Protein AF-A0A1Y3YFU0-F1 (afdb_monomer)

Mean predicted aligned error: 8.1 Å

Solvent-accessible surface area (backbone atoms only — not comparable to full-atom values): 9016 Å² total; per-residue (Å²): 133,84,80,82,78,84,75,81,93,68,78,66,58,88,70,44,39,64,48,55,49,53,55,54,53,48,52,58,47,68,71,42,58,81,94,66,48,63,78,71,76,57,100,69,88,75,82,88,66,92,70,83,67,52,50,68,56,48,48,46,55,48,48,41,56,39,57,70,68,34,52,78,96,45,41,64,59,54,47,52,48,55,67,45,54,25,73,81,31,68,92,39,64,71,60,18,54,50,36,55,57,45,60,53,63,46,56,78,63,57,72,76,49,52,39,65,55,24,42,53,52,42,54,54,46,49,68,75,45,45,77,91,75,49,50,73,59,53,50,50,50,50,53,52,30,65,72,54,82

Structure (mmCIF, N/CA/C/O backbone):
data_AF-A0A1Y3YFU0-F1
#
_entry.id   AF-A0A1Y3YFU0-F1
#
loop_
_atom_site.group_PDB
_atom_site.id
_atom_site.type_symbol
_atom_site.label_atom_id
_atom_site.label_alt_id
_atom_site.label_comp_id
_atom_site.label_asym_id
_atom_site.label_entity_id
_atom_site.label_seq_id
_atom_site.pdbx_PDB_ins_code
_atom_site.Cartn_x
_atom_site.Cartn_y
_atom_site.Cartn_z
_atom_site.occupancy
_atom_site.B_iso_or_equiv
_atom_site.auth_seq_id
_atom_site.auth_comp_id
_atom_site.auth_asym_id
_atom_site.auth_atom_id
_atom_site.pdbx_PDB_model_num
ATOM 1 N N . MET A 1 1 ? -30.903 -16.169 -8.550 1.00 33.12 1 MET A N 1
ATOM 2 C CA . MET A 1 1 ? -29.461 -16.338 -8.808 1.00 33.12 1 MET A CA 1
ATOM 3 C C . MET A 1 1 ? -28.847 -15.003 -8.463 1.00 33.12 1 MET A C 1
ATOM 5 O O . MET A 1 1 ? -29.112 -14.044 -9.169 1.00 33.12 1 MET A O 1
ATOM 9 N N . GLU A 1 2 ? -28.231 -14.915 -7.289 1.00 36.47 2 GLU A N 1
ATOM 10 C CA . GLU A 1 2 ? -27.650 -13.676 -6.768 1.00 36.47 2 GLU A CA 1
ATOM 11 C C . GLU A 1 2 ? -26.457 -13.279 -7.639 1.00 36.47 2 GLU A C 1
ATOM 13 O O . GLU A 1 2 ? -25.488 -14.030 -7.764 1.00 36.47 2 GLU A O 1
ATOM 18 N N . GLU A 1 3 ? -26.544 -12.108 -8.267 1.00 37.19 3 GLU A N 1
ATOM 19 C CA . GLU A 1 3 ? -25.380 -11.422 -8.812 1.00 37.19 3 GLU A CA 1
ATOM 20 C C . GLU A 1 3 ? -24.491 -11.015 -7.638 1.00 37.19 3 GLU A C 1
ATOM 22 O O . GLU A 1 3 ? -24.755 -10.055 -6.921 1.00 37.19 3 GLU A O 1
ATOM 27 N N . ASN A 1 4 ? -23.432 -11.789 -7.422 1.00 39.59 4 ASN A N 1
ATOM 28 C CA . ASN A 1 4 ? -22.317 -11.423 -6.566 1.00 39.59 4 ASN A CA 1
ATOM 29 C C . ASN A 1 4 ? -21.462 -10.374 -7.298 1.00 39.59 4 ASN A C 1
ATOM 31 O O . ASN A 1 4 ? -20.387 -10.677 -7.814 1.00 39.59 4 ASN A O 1
ATOM 35 N N . THR A 1 5 ? -21.969 -9.149 -7.408 1.00 42.25 5 THR A N 1
ATOM 36 C CA . THR A 1 5 ? -21.239 -7.983 -7.920 1.00 42.25 5 THR A CA 1
ATOM 37 C C . THR A 1 5 ? -20.391 -7.369 -6.808 1.00 42.25 5 THR A C 1
ATOM 39 O O . THR A 1 5 ? -20.613 -6.246 -6.367 1.00 42.25 5 THR A O 1
ATOM 42 N N . LEU A 1 6 ? -19.363 -8.094 -6.362 1.00 39.78 6 LEU A N 1
ATOM 43 C CA . LEU A 1 6 ? -18.250 -7.473 -5.645 1.00 39.78 6 LEU A CA 1
ATOM 44 C C . LEU A 1 6 ? -17.235 -6.939 -6.670 1.00 39.78 6 LEU A C 1
ATOM 46 O O . LEU A 1 6 ? -16.269 -7.607 -7.027 1.00 39.78 6 LEU A O 1
ATOM 50 N N . TRP A 1 7 ? -17.527 -5.706 -7.099 1.00 49.09 7 TRP A N 1
ATOM 51 C CA . TRP A 1 7 ? -16.639 -4.676 -7.661 1.00 49.09 7 TRP A CA 1
ATOM 52 C C . TRP A 1 7 ? -16.105 -4.823 -9.103 1.00 49.09 7 TRP A C 1
ATOM 54 O O . TRP A 1 7 ? -15.073 -5.453 -9.335 1.00 49.09 7 TRP A O 1
ATOM 64 N N . PRO A 1 8 ? -16.726 -4.145 -10.092 1.00 41.25 8 PRO A N 1
ATOM 65 C CA . PRO A 1 8 ? -16.136 -3.950 -11.408 1.00 41.25 8 PRO A CA 1
ATOM 66 C C . PRO A 1 8 ? -15.258 -2.686 -11.426 1.00 41.25 8 PRO A C 1
ATOM 68 O O . PRO A 1 8 ? -15.775 -1.580 -11.383 1.00 41.25 8 PRO A O 1
ATOM 71 N N . GLY A 1 9 ? -13.936 -2.856 -11.502 1.00 45.06 9 GLY A N 1
ATOM 72 C CA . GLY A 1 9 ? -12.998 -2.111 -12.367 1.00 45.06 9 GLY A CA 1
ATOM 73 C C . GLY A 1 9 ? -13.033 -0.578 -12.535 1.00 45.06 9 GLY A C 1
ATOM 74 O O . GLY A 1 9 ? -12.335 -0.104 -13.425 1.00 45.06 9 GLY A O 1
ATOM 75 N N . SER A 1 10 ? -13.778 0.209 -11.759 1.00 53.09 10 SER A N 1
ATOM 76 C CA . SER A 1 10 ? -13.829 1.673 -11.888 1.00 53.09 10 SER A CA 1
ATOM 77 C C . SER A 1 10 ? -13.373 2.352 -10.597 1.00 53.09 10 SER A C 1
ATOM 79 O O . SER A 1 10 ? -14.185 2.909 -9.858 1.00 53.09 10 SER A O 1
ATOM 81 N N . TRP A 1 11 ? -12.073 2.275 -10.308 1.00 61.75 11 TRP A N 1
ATOM 82 C CA . TRP A 1 11 ? -11.448 3.131 -9.296 1.00 61.75 11 TRP A CA 1
ATOM 83 C C . TRP A 1 11 ? -11.750 4.586 -9.665 1.00 61.75 11 TRP A C 1
ATOM 85 O O . TRP A 1 11 ? -11.509 4.975 -10.811 1.00 61.75 11 TRP A O 1
ATOM 95 N N . ARG A 1 12 ? -12.343 5.372 -8.759 1.00 59.06 12 ARG A N 1
ATOM 96 C CA . ARG A 1 12 ? -12.740 6.753 -9.089 1.00 59.06 12 ARG A CA 1
ATOM 97 C C . ARG A 1 12 ? -11.497 7.573 -9.425 1.00 59.06 12 ARG A C 1
ATOM 99 O O . ARG A 1 12 ? -10.645 7.801 -8.573 1.00 59.06 12 ARG A O 1
ATOM 106 N N . GLU A 1 13 ? -11.391 8.002 -10.680 1.00 56.06 13 GLU A N 1
ATOM 107 C CA . GLU A 1 13 ? -10.175 8.640 -11.192 1.00 56.06 13 GLU A CA 1
ATOM 108 C C . GLU A 1 13 ? -9.896 10.010 -10.566 1.00 56.06 13 GLU A C 1
ATOM 110 O O . GLU A 1 13 ? -8.735 10.375 -10.485 1.00 56.06 13 GLU A O 1
ATOM 115 N N . ASN A 1 14 ? -10.907 10.743 -10.088 1.00 61.88 14 ASN A N 1
ATOM 116 C CA . ASN A 1 14 ? -10.744 12.163 -9.745 1.00 61.88 14 ASN A CA 1
ATOM 117 C C . ASN A 1 14 ? -9.991 12.436 -8.428 1.00 61.88 14 ASN A C 1
ATOM 119 O O . ASN A 1 14 ? -9.343 13.471 -8.319 1.00 61.88 14 ASN A O 1
ATOM 123 N N . ASP A 1 15 ? -10.044 11.527 -7.451 1.00 67.19 15 ASP A N 1
ATOM 124 C CA . ASP A 1 15 ? -9.533 11.771 -6.088 1.00 67.19 15 ASP A CA 1
ATOM 125 C C . ASP A 1 15 ? -8.361 10.830 -5.711 1.00 67.19 15 ASP A C 1
ATOM 127 O O . ASP A 1 15 ? -7.537 11.146 -4.850 1.00 67.19 15 ASP A O 1
ATOM 131 N N . MET A 1 16 ? -8.195 9.718 -6.443 1.00 83.31 16 MET A N 1
ATOM 132 C CA . MET A 1 16 ? -7.018 8.832 -6.398 1.00 83.31 16 MET A CA 1
ATOM 133 C C . MET A 1 16 ? -6.117 8.967 -7.638 1.00 83.31 16 MET A C 1
ATOM 135 O O . MET A 1 16 ? -5.244 8.120 -7.855 1.00 83.31 16 MET A O 1
ATOM 139 N N . GLU A 1 17 ? -6.309 10.003 -8.464 1.00 85.44 17 GLU A N 1
ATOM 140 C CA . GLU A 1 17 ? -5.646 10.160 -9.769 1.00 85.44 17 GLU A CA 1
ATOM 141 C C . GLU A 1 17 ? -4.132 9.960 -9.680 1.00 85.44 17 GLU A C 1
ATOM 143 O O . GLU A 1 17 ? -3.537 9.201 -10.450 1.00 85.44 17 GLU A O 1
ATOM 148 N N . GLU A 1 18 ? -3.519 10.601 -8.685 1.00 88.94 18 GLU A N 1
ATOM 149 C CA . GLU A 1 18 ? -2.080 10.570 -8.471 1.00 88.94 18 GLU A CA 1
ATOM 150 C C . GLU A 1 18 ? -1.594 9.165 -8.101 1.00 88.94 18 GLU A C 1
ATOM 152 O O . GLU A 1 18 ? -0.598 8.687 -8.643 1.00 88.94 18 GLU A O 1
ATOM 157 N N . LEU A 1 19 ? -2.327 8.455 -7.238 1.00 91.25 19 LEU A N 1
ATOM 158 C CA . LEU A 1 19 ? -2.009 7.074 -6.882 1.00 91.25 19 LEU A CA 1
ATOM 159 C C . LEU A 1 19 ? -2.064 6.173 -8.125 1.00 91.25 19 LEU A C 1
ATOM 161 O O . LEU A 1 19 ? -1.125 5.418 -8.385 1.00 91.25 19 LEU A O 1
ATOM 165 N N . LEU A 1 20 ? -3.123 6.289 -8.929 1.00 90.94 20 LEU A N 1
ATOM 166 C CA . LEU A 1 20 ? -3.281 5.514 -10.162 1.00 90.94 20 LEU A CA 1
ATOM 167 C C . LE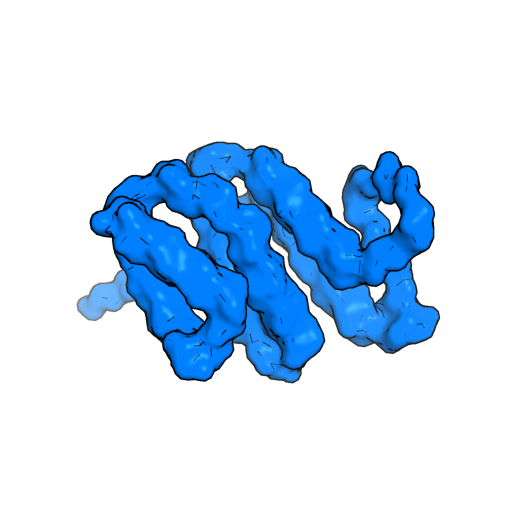U A 1 20 ? -2.176 5.843 -11.181 1.00 90.94 20 LEU A C 1
ATOM 169 O O . LEU A 1 20 ? -1.598 4.936 -11.788 1.00 90.94 20 LEU A O 1
ATOM 173 N N . ARG A 1 21 ? -1.836 7.129 -11.340 1.00 91.00 21 ARG A N 1
ATOM 174 C CA . ARG A 1 21 ? -0.754 7.608 -12.213 1.00 91.00 21 ARG A CA 1
ATOM 175 C C . ARG A 1 21 ? 0.589 7.003 -11.813 1.00 91.00 21 ARG A C 1
ATOM 177 O O . ARG A 1 21 ? 1.281 6.463 -12.674 1.00 91.00 21 ARG A O 1
ATOM 184 N N . LEU A 1 22 ? 0.930 7.016 -10.523 1.00 93.00 22 LEU A N 1
ATOM 185 C CA . LEU A 1 22 ? 2.192 6.468 -10.014 1.00 93.00 22 LEU A CA 1
ATOM 186 C C . LEU A 1 22 ? 2.344 4.968 -10.298 1.00 93.00 22 LEU A C 1
ATOM 188 O O . LEU A 1 22 ? 3.431 4.519 -10.664 1.00 93.00 22 LEU A O 1
ATOM 192 N N . TYR A 1 23 ? 1.268 4.189 -10.156 1.00 93.31 23 TYR A N 1
ATOM 193 C CA . TYR A 1 23 ? 1.289 2.759 -10.479 1.00 93.31 23 TYR A CA 1
ATOM 194 C C . TYR A 1 23 ? 1.490 2.513 -11.979 1.00 93.31 23 TYR A C 1
ATOM 196 O O . TYR A 1 23 ? 2.321 1.677 -12.345 1.00 93.31 23 TYR A O 1
ATOM 204 N N . ARG A 1 24 ? 0.807 3.272 -12.849 1.00 92.00 24 ARG A N 1
ATOM 205 C CA . ARG A 1 24 ? 1.011 3.192 -14.308 1.00 92.00 24 ARG A CA 1
ATOM 206 C C . ARG A 1 24 ? 2.451 3.521 -14.697 1.00 92.00 24 ARG A C 1
ATOM 208 O O . ARG A 1 24 ? 3.101 2.721 -15.367 1.00 92.00 24 ARG A O 1
ATOM 215 N N . GLU A 1 25 ? 2.985 4.636 -14.207 1.00 91.00 25 GLU A N 1
ATOM 216 C CA . GLU A 1 25 ? 4.364 5.050 -14.491 1.00 91.00 25 GLU A CA 1
ATOM 217 C C . GLU A 1 25 ? 5.390 4.044 -13.975 1.00 91.00 25 GLU A C 1
ATOM 219 O O . GLU A 1 25 ? 6.404 3.784 -14.629 1.00 91.00 25 GLU A O 1
ATOM 224 N N . TYR A 1 26 ? 5.137 3.439 -12.811 1.00 91.69 26 TYR A N 1
ATOM 225 C CA . TYR A 1 26 ? 6.026 2.412 -12.288 1.00 91.69 26 TYR A CA 1
ATOM 226 C C . TYR A 1 26 ? 6.067 1.201 -13.218 1.00 91.69 26 TYR A C 1
ATOM 228 O O . TYR A 1 26 ? 7.152 0.689 -13.494 1.00 91.69 26 TYR A O 1
ATOM 236 N N . LEU A 1 27 ? 4.913 0.749 -13.714 1.00 92.25 27 LEU A N 1
ATOM 237 C CA . LEU A 1 27 ? 4.831 -0.377 -14.645 1.00 92.25 27 LEU A CA 1
ATOM 238 C C . LEU A 1 27 ? 5.567 -0.080 -15.955 1.00 92.25 27 LEU A C 1
ATOM 240 O O . LEU A 1 27 ? 6.339 -0.922 -16.420 1.00 92.25 27 LEU A O 1
ATOM 244 N N . GLU A 1 28 ? 5.394 1.123 -16.504 1.00 89.88 28 GLU A N 1
ATOM 245 C CA . GLU A 1 28 ? 6.114 1.578 -17.697 1.00 89.88 28 GLU A CA 1
ATOM 246 C C . GLU A 1 28 ? 7.633 1.552 -17.477 1.00 89.88 28 GLU A C 1
ATOM 248 O O . GL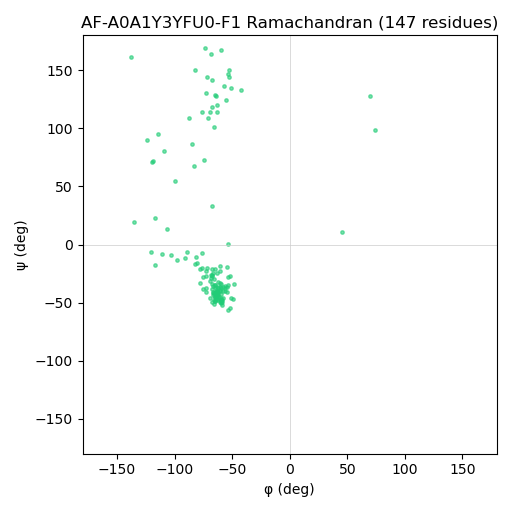U A 1 28 ? 8.364 0.945 -18.260 1.00 89.88 28 GLU A O 1
ATOM 253 N N . GLN A 1 29 ? 8.122 2.120 -16.368 1.00 85.88 29 GLN A N 1
ATOM 254 C CA . GLN A 1 29 ? 9.551 2.115 -16.028 1.00 85.88 29 GLN A CA 1
ATOM 255 C C . GLN A 1 29 ? 10.081 0.707 -15.712 1.00 85.88 29 GLN A C 1
ATOM 257 O O . GLN A 1 29 ? 11.225 0.374 -16.034 1.00 85.88 29 GLN A O 1
ATOM 262 N N . ALA A 1 30 ? 9.273 -0.149 -15.082 1.00 86.62 30 ALA A N 1
ATOM 263 C CA . ALA A 1 30 ? 9.654 -1.515 -14.741 1.00 86.62 30 ALA A CA 1
ATOM 264 C C . ALA A 1 30 ? 9.817 -2.401 -15.985 1.00 86.62 30 ALA A C 1
ATOM 266 O O . ALA A 1 30 ? 10.636 -3.324 -15.952 1.00 86.62 30 ALA A O 1
ATOM 267 N N . ALA A 1 31 ? 9.088 -2.103 -17.066 1.00 86.50 31 ALA A N 1
ATOM 268 C CA . ALA A 1 31 ? 9.191 -2.793 -18.349 1.00 86.50 31 ALA A CA 1
ATOM 269 C C . ALA A 1 31 ? 10.437 -2.395 -19.163 1.00 86.50 31 ALA A C 1
ATOM 271 O O . ALA A 1 31 ? 10.856 -3.149 -20.044 1.00 86.50 31 ALA A O 1
ATOM 272 N N . LEU A 1 32 ? 11.055 -1.243 -18.874 1.00 82.81 32 LEU A N 1
ATOM 273 C CA . LEU A 1 32 ? 12.233 -0.784 -19.606 1.00 82.81 32 LEU A CA 1
ATOM 274 C C . LEU A 1 32 ? 13.488 -1.620 -19.279 1.00 82.81 32 LEU A C 1
ATOM 276 O O . LEU A 1 32 ? 13.717 -1.995 -18.120 1.00 82.81 32 LEU A O 1
ATOM 280 N N . PRO A 1 33 ? 14.370 -1.853 -20.272 1.00 76.19 33 PRO A N 1
ATOM 281 C CA . PRO A 1 33 ? 15.713 -2.377 -20.037 1.00 76.19 33 PRO A CA 1
ATOM 282 C C . PRO A 1 33 ? 16.480 -1.529 -19.013 1.00 76.19 33 PRO A C 1
ATOM 284 O O . PRO A 1 33 ? 16.312 -0.312 -18.968 1.00 76.19 33 PRO A O 1
ATOM 287 N N . GLN A 1 34 ? 17.352 -2.141 -18.199 1.00 69.88 34 GLN A N 1
ATOM 288 C CA . GLN A 1 34 ? 18.041 -1.442 -17.096 1.00 69.88 34 GLN A CA 1
ATOM 289 C C . GLN A 1 34 ? 18.777 -0.162 -17.531 1.00 69.88 34 GLN A C 1
ATOM 291 O O . GLN A 1 34 ? 18.778 0.813 -16.789 1.00 69.88 34 GLN A O 1
ATOM 296 N N . ASN A 1 35 ? 19.352 -0.143 -18.734 1.00 71.25 35 ASN A N 1
ATOM 297 C CA . ASN A 1 35 ? 20.058 1.008 -19.306 1.00 71.25 35 ASN A CA 1
ATOM 298 C C . ASN A 1 35 ? 19.136 2.127 -19.834 1.00 71.25 35 ASN A C 1
ATOM 300 O O . ASN A 1 35 ? 19.633 3.178 -20.224 1.00 71.25 35 ASN A O 1
ATOM 304 N N . GLN A 1 36 ? 17.821 1.904 -19.872 1.00 68.81 36 GLN A N 1
ATOM 305 C CA . GLN A 1 36 ? 16.810 2.871 -20.314 1.00 68.81 36 GLN A CA 1
ATOM 306 C C . GLN A 1 36 ? 15.921 3.372 -19.169 1.00 68.81 36 GLN A C 1
ATOM 308 O O . GLN A 1 36 ? 15.138 4.301 -19.370 1.00 68.81 36 GLN A O 1
ATOM 313 N N . LYS A 1 37 ? 16.033 2.775 -17.974 1.00 68.06 37 LYS A N 1
ATOM 314 C CA . LYS A 1 37 ? 15.265 3.190 -16.799 1.00 68.06 37 LYS A CA 1
ATOM 315 C C . LYS A 1 37 ? 15.638 4.615 -16.426 1.00 68.06 37 LYS A C 1
ATOM 317 O O . LYS A 1 37 ? 16.796 4.907 -16.126 1.00 68.06 37 LYS A O 1
ATOM 322 N N . ARG A 1 38 ? 14.649 5.504 -16.447 1.00 63.00 38 ARG A N 1
ATOM 323 C CA . ARG A 1 38 ? 14.837 6.884 -16.004 1.00 63.00 38 ARG A CA 1
ATOM 324 C C . ARG A 1 38 ? 14.717 6.933 -14.477 1.00 63.00 38 ARG A C 1
ATOM 326 O O . ARG A 1 38 ? 13.986 6.127 -13.898 1.00 63.00 38 ARG A O 1
ATOM 333 N N . PRO A 1 39 ? 15.401 7.872 -13.802 1.00 60.34 39 PRO A N 1
ATOM 334 C CA . PRO A 1 39 ? 14.990 8.280 -12.463 1.00 60.34 39 PRO A CA 1
ATOM 335 C C . PRO A 1 39 ? 13.496 8.625 -12.507 1.00 60.34 39 PRO A C 1
ATOM 337 O O . PRO A 1 39 ? 13.052 9.268 -13.459 1.00 60.34 39 PRO A O 1
ATOM 340 N N . PHE A 1 40 ? 12.718 8.149 -11.540 1.00 59.25 40 PHE A N 1
ATOM 341 C CA . PHE A 1 40 ? 11.268 8.303 -11.553 1.00 59.25 40 PHE A CA 1
ATOM 342 C C . PHE A 1 40 ? 10.923 9.778 -11.292 1.00 59.25 40 PHE A C 1
ATOM 344 O O . PHE A 1 40 ? 11.134 10.283 -10.193 1.00 59.25 40 PHE A O 1
ATOM 351 N N . GLN A 1 41 ? 10.438 10.485 -12.316 1.00 54.19 41 GLN A N 1
ATOM 352 C CA . GLN A 1 41 ? 10.119 11.919 -12.274 1.00 54.19 41 GLN A CA 1
ATOM 353 C C . GLN A 1 41 ? 8.613 12.152 -12.070 1.00 54.19 41 GLN A C 1
ATOM 355 O O . GLN A 1 41 ? 7.988 12.832 -12.880 1.00 54.19 41 GLN A O 1
ATOM 360 N N . GLY A 1 42 ? 7.999 11.577 -11.029 1.00 48.22 42 GLY A N 1
ATOM 361 C CA . GLY A 1 42 ? 6.620 11.953 -10.692 1.00 48.22 42 GLY A CA 1
ATOM 362 C C . GLY A 1 42 ? 6.515 13.452 -10.371 1.00 48.22 42 GLY A C 1
ATOM 363 O O . GLY A 1 42 ? 7.536 14.121 -10.196 1.00 48.22 42 GLY A O 1
ATOM 364 N N . ALA A 1 43 ? 5.287 13.981 -10.303 1.00 46.16 43 ALA A N 1
ATOM 365 C CA . ALA A 1 43 ? 4.923 15.409 -10.296 1.00 46.16 43 ALA A CA 1
ATOM 366 C C . ALA A 1 43 ? 5.600 16.323 -9.239 1.00 46.16 43 ALA A C 1
ATOM 368 O O . ALA A 1 43 ? 5.384 17.533 -9.234 1.00 46.16 43 ALA A O 1
ATOM 369 N N . TYR A 1 44 ? 6.481 15.791 -8.393 1.00 47.62 44 TYR A N 1
ATOM 370 C CA . TYR A 1 44 ? 7.317 16.524 -7.449 1.00 47.62 44 TYR A CA 1
ATOM 371 C C . TYR A 1 44 ? 8.807 16.311 -7.745 1.00 47.62 44 TYR A C 1
ATOM 373 O O . TYR A 1 44 ? 9.538 15.678 -6.984 1.00 47.62 44 TYR A O 1
ATOM 381 N N . GLY A 1 45 ? 9.292 16.901 -8.840 1.00 45.59 45 GLY A N 1
ATOM 382 C CA . GLY A 1 45 ? 10.716 16.957 -9.202 1.00 45.59 45 GLY A CA 1
ATOM 383 C C . GLY A 1 45 ? 11.601 17.807 -8.269 1.00 45.59 45 GLY A C 1
ATOM 384 O O . GLY A 1 45 ? 12.535 18.441 -8.750 1.00 45.59 45 GLY A O 1
ATOM 385 N N . LEU A 1 46 ? 11.316 17.871 -6.960 1.00 44.34 46 LEU A N 1
ATOM 386 C CA . LEU A 1 46 ? 11.918 18.840 -6.029 1.00 44.34 46 LEU A CA 1
ATOM 387 C C . LEU A 1 46 ? 12.400 18.287 -4.674 1.00 44.34 46 LEU A C 1
ATOM 389 O O . LEU A 1 46 ? 12.638 19.077 -3.764 1.00 44.34 46 LEU A O 1
ATOM 393 N N . ILE A 1 47 ? 12.631 16.980 -4.503 1.00 44.09 47 ILE A N 1
ATOM 394 C CA . ILE A 1 47 ? 13.354 16.491 -3.309 1.00 44.09 47 ILE A CA 1
ATOM 395 C C . ILE A 1 47 ? 14.744 15.995 -3.713 1.00 44.09 47 ILE A C 1
ATOM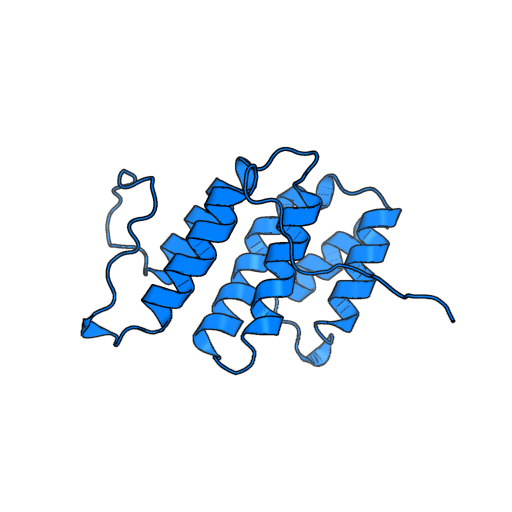 397 O O . ILE A 1 47 ? 14.993 14.808 -3.911 1.00 44.09 47 ILE A O 1
ATOM 401 N N . GLY A 1 48 ? 15.655 16.959 -3.864 1.00 44.91 48 GLY A N 1
ATOM 402 C CA . GLY A 1 48 ? 17.090 16.733 -3.989 1.00 44.91 48 GLY A CA 1
ATOM 403 C C . GLY A 1 48 ? 17.714 16.392 -2.634 1.00 44.91 48 GLY A C 1
ATOM 404 O O . GLY A 1 48 ? 17.769 17.231 -1.739 1.00 44.91 48 GLY A O 1
ATOM 405 N N . GLY A 1 49 ? 18.211 15.162 -2.508 1.00 41.69 49 GLY A N 1
ATOM 406 C CA . GLY A 1 49 ? 19.073 14.677 -1.425 1.00 41.69 49 GLY A CA 1
ATOM 407 C C . GLY A 1 49 ? 20.196 13.789 -1.993 1.00 41.69 49 GLY A C 1
ATOM 408 O O . GLY A 1 49 ? 20.095 13.355 -3.143 1.00 41.69 49 GLY A O 1
ATOM 409 N N . PRO A 1 5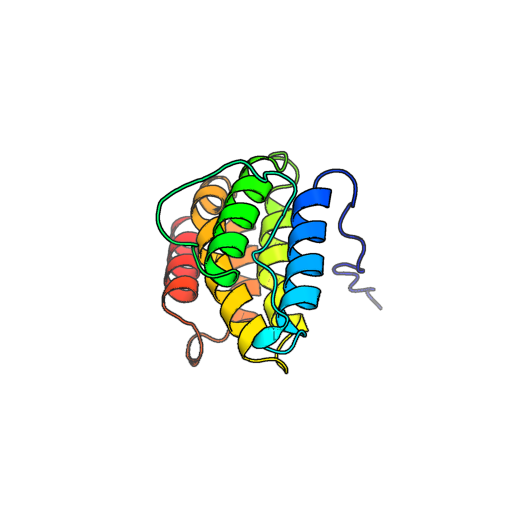0 ? 21.298 13.561 -1.250 1.00 40.03 50 PRO A N 1
ATOM 410 C CA . PRO A 1 50 ? 22.529 12.998 -1.800 1.00 40.03 50 PRO A CA 1
ATOM 411 C C . PRO A 1 50 ? 22.386 11.498 -2.114 1.00 40.03 50 PRO A C 1
ATOM 413 O O . PRO A 1 50 ? 21.995 10.716 -1.253 1.00 40.03 50 PRO A O 1
ATOM 416 N N . ALA A 1 51 ? 22.782 11.136 -3.342 1.00 46.94 51 ALA A N 1
ATOM 417 C CA . ALA A 1 51 ? 22.625 9.850 -4.042 1.00 46.94 51 ALA A CA 1
ATOM 418 C C . ALA A 1 51 ? 21.171 9.509 -4.443 1.00 46.94 51 ALA A C 1
ATOM 420 O O . ALA A 1 51 ? 20.272 9.544 -3.605 1.00 46.94 51 ALA A O 1
ATOM 421 N N . PRO A 1 52 ? 20.901 9.169 -5.723 1.00 48.84 52 PRO A N 1
ATOM 422 C CA . 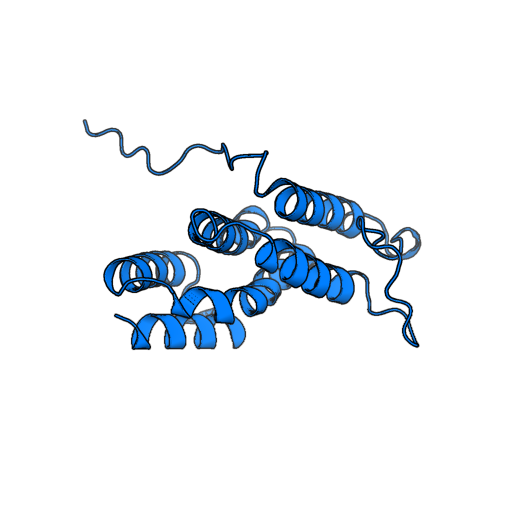PRO A 1 52 ? 19.538 8.906 -6.151 1.00 48.84 52 PRO A CA 1
ATOM 423 C C . PRO A 1 52 ? 19.070 7.607 -5.499 1.00 48.84 52 PRO A C 1
ATOM 425 O O . PRO A 1 52 ? 19.579 6.528 -5.809 1.00 48.84 52 PRO A O 1
ATOM 428 N N . ASN A 1 53 ? 18.077 7.707 -4.613 1.00 56.34 53 ASN A N 1
ATOM 429 C CA . ASN A 1 53 ? 17.226 6.577 -4.257 1.00 56.34 53 ASN A CA 1
ATOM 430 C C . ASN A 1 53 ? 16.891 5.821 -5.551 1.00 56.34 53 ASN A C 1
ATOM 432 O O . ASN A 1 53 ? 16.552 6.451 -6.556 1.00 56.34 53 ASN A O 1
ATOM 436 N N . SER A 1 54 ? 17.017 4.493 -5.559 1.00 74.94 54 SER A N 1
ATOM 437 C CA . SER A 1 54 ? 16.622 3.699 -6.731 1.00 74.94 54 SER A CA 1
ATOM 438 C C . SER A 1 54 ? 15.183 4.051 -7.133 1.00 74.94 54 SER A C 1
ATOM 4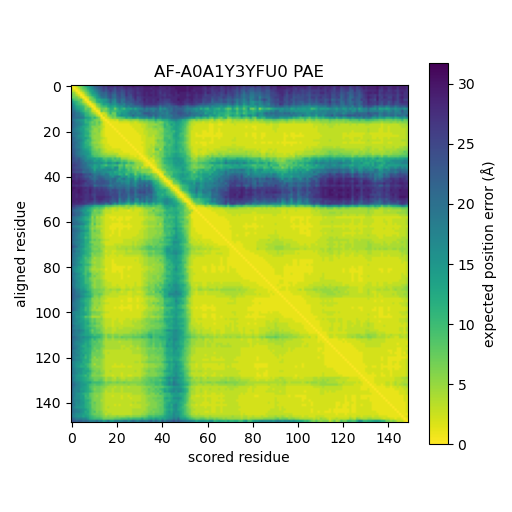40 O O . SER A 1 54 ? 14.377 4.401 -6.270 1.00 74.94 54 SER A O 1
ATOM 442 N N . PHE A 1 55 ? 14.822 3.946 -8.417 1.00 79.62 55 PHE A N 1
ATOM 443 C CA . PHE A 1 55 ? 13.458 4.283 -8.864 1.00 79.62 55 PHE A CA 1
ATOM 444 C C . PHE A 1 55 ? 12.371 3.522 -8.066 1.00 79.62 55 PHE A C 1
ATOM 446 O O . PHE A 1 55 ? 11.284 4.034 -7.834 1.00 79.62 55 PHE A O 1
ATOM 453 N N . HIS A 1 56 ? 12.707 2.330 -7.561 1.00 86.50 56 HIS A N 1
ATOM 454 C CA . HIS A 1 56 ? 11.914 1.541 -6.619 1.00 86.50 56 HIS A CA 1
ATOM 455 C C . HIS A 1 56 ? 11.634 2.258 -5.290 1.00 86.50 56 HIS A C 1
ATOM 457 O O . HIS A 1 56 ? 10.494 2.313 -4.841 1.00 86.50 56 HIS A O 1
ATOM 463 N N . GLN A 1 57 ? 12.664 2.818 -4.657 1.00 85.50 57 GLN A N 1
ATOM 464 C CA . GLN A 1 57 ? 12.518 3.579 -3.413 1.00 85.50 57 GLN A CA 1
ATOM 465 C C . GLN A 1 57 ? 11.748 4.883 -3.645 1.00 85.50 57 GLN A C 1
ATOM 467 O O . GLN A 1 57 ? 10.914 5.248 -2.821 1.00 85.50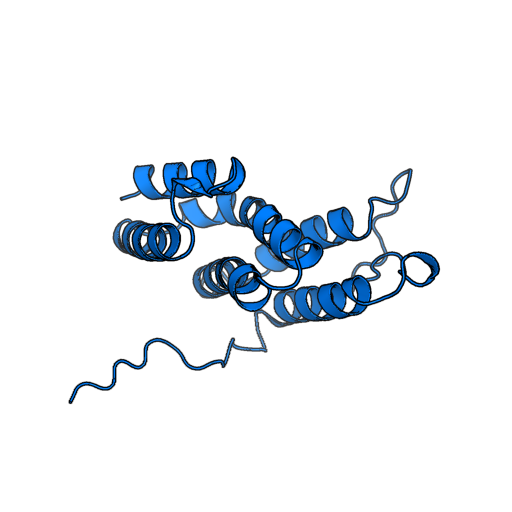 57 GLN A O 1
ATOM 472 N N . GLN A 1 58 ? 11.991 5.548 -4.779 1.00 86.88 58 GLN A N 1
ATOM 473 C CA . GLN A 1 58 ? 11.257 6.756 -5.164 1.00 86.88 58 GLN A CA 1
ATOM 474 C C . GLN A 1 58 ? 9.764 6.470 -5.350 1.00 86.88 58 GLN A C 1
ATOM 476 O O . GLN A 1 58 ? 8.940 7.262 -4.902 1.00 86.88 58 GLN A O 1
ATOM 481 N N . PHE A 1 59 ? 9.417 5.335 -5.962 1.00 90.81 59 PHE A N 1
ATOM 482 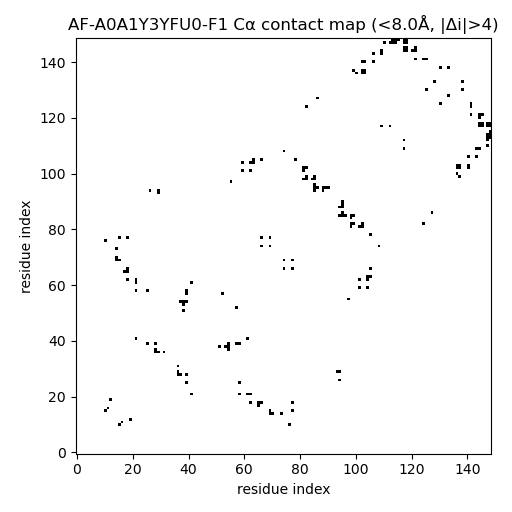C CA . PHE A 1 59 ? 8.031 4.900 -6.105 1.00 90.81 59 PHE A CA 1
ATOM 483 C C . PHE A 1 59 ? 7.350 4.714 -4.745 1.00 90.81 59 PHE A C 1
ATOM 485 O O . PHE A 1 59 ? 6.280 5.270 -4.531 1.00 90.81 59 PHE A O 1
ATOM 492 N N . VAL A 1 60 ? 7.986 4.021 -3.793 1.00 91.94 60 VAL A N 1
ATOM 493 C CA . VAL A 1 60 ? 7.414 3.833 -2.444 1.00 91.94 60 VAL A CA 1
ATOM 494 C C . VAL A 1 60 ? 7.139 5.176 -1.760 1.00 91.94 60 VAL A C 1
ATOM 496 O O . VAL A 1 60 ? 6.048 5.372 -1.235 1.00 91.94 60 VAL A O 1
ATOM 499 N N . GLN A 1 61 ? 8.097 6.107 -1.809 1.00 90.56 61 GLN A N 1
ATOM 500 C CA . GLN A 1 61 ? 7.957 7.440 -1.206 1.00 90.56 61 GLN A CA 1
ATOM 501 C C . GLN A 1 61 ? 6.826 8.253 -1.842 1.00 90.56 61 GLN A C 1
ATOM 503 O O . GLN A 1 61 ? 6.084 8.940 -1.146 1.00 90.56 61 GLN A O 1
ATOM 508 N N . GLN A 1 62 ? 6.674 8.170 -3.163 1.00 91.81 62 GLN A N 1
ATOM 509 C CA . GLN A 1 62 ? 5.616 8.888 -3.871 1.00 91.81 62 GLN A CA 1
ATOM 510 C C . GLN A 1 62 ? 4.245 8.277 -3.624 1.00 91.81 62 GLN A C 1
ATOM 512 O O . GLN A 1 62 ? 3.288 9.020 -3.454 1.00 91.81 62 GLN A O 1
ATOM 517 N N . VAL A 1 63 ? 4.143 6.949 -3.531 1.00 94.06 63 VAL A N 1
ATOM 518 C CA . VAL A 1 63 ? 2.886 6.299 -3.144 1.00 94.06 63 VAL A CA 1
ATOM 519 C C . VAL A 1 63 ? 2.496 6.686 -1.719 1.00 94.06 63 VAL A C 1
ATOM 521 O O . VAL A 1 63 ? 1.331 6.973 -1.473 1.00 94.06 63 VAL A O 1
ATOM 524 N N . GLU A 1 64 ? 3.451 6.733 -0.788 1.00 93.62 64 GLU A N 1
ATOM 525 C CA . GLU A 1 64 ? 3.201 7.195 0.581 1.00 93.62 64 GLU A CA 1
ATOM 526 C C . GLU A 1 64 ? 2.688 8.643 0.605 1.00 93.62 64 GLU A C 1
ATOM 528 O O . GLU A 1 64 ? 1.684 8.925 1.260 1.00 93.62 64 GLU A O 1
ATOM 533 N N . ALA A 1 65 ? 3.328 9.539 -0.155 1.00 91.56 65 ALA A N 1
ATOM 534 C CA . ALA A 1 65 ? 2.910 10.932 -0.276 1.00 91.56 65 ALA A CA 1
ATOM 535 C C . ALA A 1 65 ? 1.531 11.080 -0.938 1.00 91.56 65 ALA A C 1
ATOM 537 O O . ALA A 1 65 ? 0.703 11.838 -0.445 1.00 91.56 65 ALA A O 1
ATOM 538 N N . ALA A 1 66 ? 1.261 10.341 -2.017 1.00 91.94 66 ALA A N 1
ATOM 539 C CA . ALA A 1 66 ? -0.027 10.365 -2.704 1.00 91.94 66 ALA A CA 1
ATOM 540 C C . ALA A 1 66 ? -1.147 9.837 -1.803 1.00 91.94 66 ALA A C 1
ATOM 542 O O . ALA A 1 66 ? -2.193 10.467 -1.690 1.00 91.94 66 ALA A O 1
ATOM 543 N N . LEU A 1 67 ? -0.904 8.732 -1.092 1.00 91.75 67 LEU A N 1
ATOM 544 C CA . LEU A 1 67 ? -1.868 8.155 -0.157 1.00 91.75 67 LEU A CA 1
ATOM 545 C C . LEU A 1 67 ? -2.204 9.112 0.997 1.00 91.75 67 LEU A C 1
ATOM 547 O O . LEU A 1 67 ? -3.341 9.124 1.460 1.00 91.75 67 LEU A O 1
ATOM 551 N N . ALA A 1 68 ? -1.251 9.943 1.431 1.00 90.75 68 ALA A N 1
ATOM 552 C CA . ALA A 1 68 ? -1.490 10.962 2.454 1.00 90.75 68 ALA A CA 1
ATOM 553 C C . ALA A 1 68 ? -2.438 12.080 1.995 1.00 90.75 68 ALA A C 1
ATOM 555 O O . ALA A 1 68 ? -3.067 12.715 2.840 1.00 90.75 68 ALA A O 1
ATOM 556 N N . GLN A 1 69 ? -2.542 12.310 0.683 1.00 89.50 69 GLN A N 1
ATOM 557 C CA . GLN A 1 69 ? -3.430 13.314 0.094 1.00 89.50 69 GLN A CA 1
ATOM 558 C C . GLN A 1 69 ? -4.817 12.763 -0.254 1.00 89.50 69 GLN A C 1
ATOM 560 O O . GLN A 1 69 ? -5.718 13.548 -0.540 1.00 89.50 69 GLN A O 1
ATOM 565 N N . VAL A 1 70 ? -5.007 11.438 -0.218 1.00 89.12 70 VAL A N 1
ATOM 566 C CA . VAL A 1 70 ? -6.315 10.823 -0.473 1.00 89.12 70 VAL A CA 1
ATOM 567 C C . VAL A 1 70 ? -7.299 11.240 0.633 1.00 89.12 70 VAL A C 1
ATOM 569 O O . VAL A 1 70 ? -6.982 11.069 1.823 1.00 89.12 70 VAL A O 1
ATOM 572 N N . PRO A 1 71 ? -8.497 11.753 0.281 1.00 88.62 71 PRO A N 1
ATOM 573 C CA . PRO A 1 71 ? -9.536 12.083 1.249 1.00 88.62 71 PRO A CA 1
ATOM 574 C C . PRO A 1 71 ? -9.856 10.905 2.176 1.00 88.62 71 PRO A C 1
ATOM 576 O O . PRO A 1 71 ? -9.874 9.748 1.759 1.00 88.62 71 PRO A O 1
ATOM 579 N N . GLU A 1 72 ? -10.154 11.179 3.447 1.00 86.31 72 GLU A N 1
ATOM 580 C CA . GLU A 1 72 ? -10.448 10.125 4.433 1.00 86.31 72 GLU A CA 1
ATOM 581 C C . GLU A 1 72 ? -11.603 9.213 3.989 1.00 86.31 72 GLU A C 1
ATOM 583 O O . GLU A 1 72 ? -11.530 7.998 4.162 1.00 86.31 72 GLU A O 1
ATOM 588 N N . THR A 1 73 ? -12.606 9.783 3.313 1.00 85.56 73 THR A N 1
ATOM 589 C CA . THR A 1 73 ? -13.753 9.069 2.730 1.00 85.56 73 THR A CA 1
ATOM 590 C C . THR A 1 73 ? -13.375 8.023 1.679 1.00 85.56 73 THR A C 1
ATOM 592 O O . THR A 1 73 ? -14.181 7.142 1.396 1.00 85.56 73 THR A O 1
ATOM 595 N N . GLU A 1 74 ? -12.171 8.095 1.111 1.00 86.19 74 GLU A N 1
ATOM 596 C CA . GLU A 1 74 ? -11.688 7.224 0.028 1.00 86.19 74 GLU A CA 1
ATOM 597 C C . GLU A 1 74 ? -10.441 6.426 0.401 1.00 86.19 74 GLU A C 1
ATOM 599 O O . GLU A 1 74 ? -10.006 5.530 -0.321 1.00 86.19 74 GLU A O 1
ATOM 604 N N . ARG A 1 75 ? -9.868 6.702 1.571 1.00 87.75 75 ARG A N 1
ATOM 605 C CA . ARG A 1 75 ? -8.655 6.055 2.069 1.00 87.75 75 ARG A CA 1
ATOM 606 C C . ARG A 1 75 ? -8.774 4.533 2.086 1.00 87.75 75 ARG A C 1
ATOM 608 O O . ARG A 1 75 ? -7.807 3.844 1.774 1.00 87.75 75 ARG A O 1
ATOM 615 N N . ARG A 1 76 ? -9.958 4.002 2.407 1.00 88.00 76 ARG A N 1
ATOM 616 C CA . ARG A 1 76 ? -10.228 2.562 2.334 1.00 88.00 76 ARG A CA 1
ATOM 617 C C . ARG A 1 76 ? -10.090 2.027 0.908 1.00 88.00 76 ARG A C 1
ATOM 619 O O . ARG A 1 76 ? -9.393 1.036 0.713 1.00 88.00 76 ARG A O 1
ATOM 626 N N . GLU A 1 77 ? -10.695 2.701 -0.068 1.00 89.75 77 GLU A N 1
ATOM 627 C CA . GLU A 1 77 ? -10.610 2.332 -1.487 1.00 89.75 77 GLU A CA 1
ATOM 628 C C . GLU A 1 77 ? -9.147 2.353 -1.964 1.00 89.75 77 GLU A C 1
ATOM 630 O O . GLU A 1 77 ? -8.682 1.396 -2.581 1.00 89.75 77 GLU A O 1
ATOM 635 N N . ALA A 1 78 ? -8.373 3.369 -1.571 1.00 92.06 78 ALA A N 1
ATOM 636 C CA . ALA A 1 78 ? -6.948 3.462 -1.893 1.00 92.06 78 ALA A CA 1
ATOM 637 C C . ALA A 1 78 ? -6.102 2.337 -1.261 1.00 92.06 78 ALA A C 1
ATOM 639 O O . ALA A 1 78 ? -5.192 1.800 -1.899 1.00 92.06 78 ALA A O 1
ATOM 640 N N . VAL A 1 79 ? -6.393 1.944 -0.015 1.00 93.31 79 VAL A N 1
ATOM 641 C CA . VAL A 1 79 ? -5.726 0.809 0.648 1.00 93.31 79 VAL A CA 1
ATOM 642 C C . VAL A 1 79 ? -6.050 -0.507 -0.061 1.00 93.31 79 VAL A C 1
ATOM 644 O O . VAL A 1 79 ? -5.148 -1.312 -0.311 1.00 93.31 79 VAL A O 1
ATOM 647 N N . GLU A 1 80 ? -7.318 -0.725 -0.405 1.00 92.81 80 GLU A N 1
ATOM 648 C CA . GLU A 1 80 ? -7.767 -1.912 -1.135 1.00 92.81 80 GLU A CA 1
ATOM 649 C C . GLU A 1 80 ? -7.132 -1.983 -2.529 1.00 92.81 80 GLU A C 1
ATOM 651 O O . GLU A 1 80 ? -6.621 -3.042 -2.907 1.00 92.81 80 GLU A O 1
ATOM 656 N N . TYR A 1 81 ? -7.056 -0.851 -3.239 1.00 94.00 81 TYR A N 1
ATOM 657 C CA . TYR A 1 81 ? -6.328 -0.730 -4.499 1.00 94.00 81 TYR A CA 1
ATOM 658 C C . TYR A 1 81 ? -4.880 -1.200 -4.338 1.00 94.00 81 TYR A C 1
ATOM 660 O O . TYR A 1 81 ? -4.464 -2.152 -5.000 1.00 94.00 81 TYR A O 1
ATOM 668 N N . ILE A 1 82 ? -4.129 -0.616 -3.394 1.00 95.88 82 ILE A N 1
ATOM 669 C CA . ILE A 1 82 ? -2.724 -0.971 -3.133 1.00 95.88 82 ILE A CA 1
ATOM 670 C C . ILE A 1 82 ? -2.562 -2.474 -2.870 1.00 95.88 82 ILE A C 1
ATOM 672 O O . ILE A 1 82 ? -1.616 -3.089 -3.363 1.00 95.88 82 ILE A O 1
ATOM 676 N N . PHE A 1 83 ? -3.478 -3.092 -2.121 1.00 96.38 83 PHE A N 1
ATOM 677 C CA . PHE A 1 83 ? -3.410 -4.527 -1.848 1.00 96.38 83 PHE A CA 1
ATOM 678 C C . PHE A 1 83 ? -3.765 -5.411 -3.035 1.00 96.38 83 PHE A C 1
ATOM 680 O O . PHE A 1 83 ? -3.319 -6.563 -3.086 1.00 96.38 83 PHE A O 1
ATOM 687 N N . HIS A 1 84 ? -4.585 -4.919 -3.957 1.00 95.38 84 HIS A N 1
ATOM 688 C CA . HIS A 1 84 ? -4.978 -5.663 -5.141 1.00 95.38 84 HIS A CA 1
ATOM 689 C C . HIS A 1 84 ? -3.852 -5.710 -6.175 1.00 95.38 84 HIS A C 1
ATOM 691 O O . HIS A 1 84 ? -3.610 -6.756 -6.777 1.00 95.38 84 HIS A O 1
ATOM 697 N N . GLN A 1 85 ? -3.111 -4.611 -6.321 1.00 95.31 85 GLN A N 1
ATOM 698 C CA . GLN A 1 85 ? -2.127 -4.429 -7.388 1.00 95.31 85 GLN A CA 1
ATOM 699 C C . GLN A 1 85 ? -1.109 -5.579 -7.536 1.00 95.31 85 GLN A C 1
ATOM 701 O O . GLN A 1 85 ? -0.925 -6.064 -8.653 1.00 95.31 85 GLN A O 1
ATOM 706 N N . PRO A 1 86 ? -0.474 -6.135 -6.482 1.00 95.94 86 PRO A N 1
ATOM 707 C CA . PRO A 1 86 ? 0.421 -7.278 -6.677 1.00 95.94 86 PRO A CA 1
ATOM 708 C C . PRO A 1 86 ? -0.274 -8.500 -7.298 1.00 95.94 86 PRO A C 1
ATOM 710 O O . PRO A 1 86 ? 0.341 -9.235 -8.072 1.00 95.94 86 PRO A O 1
ATOM 713 N N . LEU A 1 87 ? -1.551 -8.739 -6.986 1.00 95.31 87 LEU A N 1
ATOM 714 C CA . LEU A 1 87 ? -2.287 -9.913 -7.462 1.00 95.31 87 LEU A CA 1
ATOM 715 C C . LEU A 1 87 ? -2.492 -9.892 -8.982 1.00 95.31 87 LEU A C 1
ATOM 717 O O . LEU A 1 87 ? -2.496 -10.964 -9.593 1.00 95.31 87 LEU A O 1
ATOM 721 N N . GLU A 1 88 ? -2.581 -8.705 -9.584 1.00 94.12 88 GLU A N 1
ATOM 722 C CA . GLU A 1 88 ? -2.673 -8.504 -11.037 1.00 94.12 88 GLU A CA 1
ATOM 723 C C . GLU A 1 88 ? -1.338 -8.789 -11.748 1.00 94.12 88 GLU A C 1
ATOM 725 O O . GLU A 1 88 ? -1.304 -9.155 -12.924 1.00 94.12 88 GLU A O 1
ATOM 730 N N . HIS A 1 89 ? -0.219 -8.717 -11.020 1.00 93.38 89 HIS A N 1
ATOM 731 C CA . HIS A 1 89 ? 1.133 -8.795 -11.578 1.00 93.38 89 HIS A CA 1
ATOM 732 C C . HIS A 1 89 ? 1.950 -10.005 -11.103 1.00 93.38 89 HIS A C 1
ATOM 734 O O . HIS A 1 89 ? 3.175 -10.008 -11.221 1.00 93.38 89 HIS A O 1
ATOM 740 N N . LYS A 1 90 ? 1.301 -11.090 -10.653 1.00 91.19 90 LYS A N 1
ATOM 741 C CA . LYS A 1 90 ? 1.968 -12.328 -10.174 1.00 91.19 90 LYS A CA 1
ATOM 742 C C . LYS A 1 90 ? 3.002 -12.923 -11.141 1.00 91.19 90 LYS A C 1
ATOM 744 O O . LYS A 1 90 ? 3.922 -13.611 -10.709 1.00 91.19 90 LYS A O 1
ATOM 749 N N . ARG A 1 91 ? 2.856 -12.684 -12.450 1.00 91.56 91 ARG A N 1
ATOM 750 C CA . ARG A 1 91 ? 3.774 -13.182 -13.494 1.00 91.56 91 ARG A CA 1
ATOM 751 C C . ARG A 1 91 ? 5.042 -12.339 -13.665 1.00 91.56 91 ARG A C 1
ATOM 753 O O . ARG A 1 91 ? 5.954 -12.782 -14.353 1.00 91.56 91 ARG A O 1
ATOM 760 N N . ASN A 1 92 ? 5.113 -11.155 -13.057 1.00 90.94 92 ASN A N 1
ATOM 761 C CA . ASN A 1 92 ? 6.291 -10.292 -13.067 1.00 90.94 92 ASN A CA 1
ATOM 762 C C . ASN A 1 92 ? 6.847 -10.186 -11.635 1.00 90.94 92 ASN A C 1
ATOM 764 O O . ASN A 1 92 ? 6.375 -9.348 -10.868 1.00 90.94 92 ASN A O 1
ATOM 768 N N . PRO A 1 93 ? 7.842 -11.013 -11.251 1.00 88.94 93 PRO A N 1
ATOM 769 C CA . PRO A 1 93 ? 8.335 -11.064 -9.875 1.00 88.94 93 PRO A CA 1
ATOM 770 C C . PRO A 1 93 ? 8.846 -9.721 -9.350 1.00 88.94 93 PRO A C 1
ATOM 772 O O . PRO A 1 93 ? 8.631 -9.404 -8.185 1.00 88.94 93 PRO A O 1
ATOM 775 N N . THR A 1 94 ? 9.498 -8.912 -10.189 1.00 88.69 94 THR A N 1
ATOM 776 C CA . THR A 1 94 ? 10.009 -7.597 -9.778 1.00 88.69 94 THR A CA 1
ATOM 777 C C . THR A 1 94 ? 8.869 -6.650 -9.414 1.00 88.69 94 THR A C 1
ATOM 779 O O . THR A 1 94 ? 8.902 -6.050 -8.342 1.00 88.69 94 THR A O 1
ATOM 782 N N . VAL A 1 95 ? 7.850 -6.553 -10.272 1.00 93.00 95 VAL A N 1
ATOM 783 C CA . VAL A 1 95 ? 6.666 -5.718 -10.017 1.00 93.00 95 VAL A CA 1
ATOM 784 C C . VAL A 1 95 ? 5.882 -6.256 -8.823 1.00 93.00 95 VAL A C 1
ATOM 786 O O . VAL A 1 95 ? 5.582 -5.501 -7.902 1.00 93.00 95 VAL A O 1
ATOM 789 N N . TYR A 1 96 ? 5.627 -7.567 -8.795 1.00 94.50 96 TYR A N 1
ATOM 790 C CA . TYR A 1 96 ? 4.921 -8.238 -7.708 1.00 94.50 96 TYR A CA 1
ATOM 791 C C . TYR A 1 96 ? 5.544 -7.914 -6.348 1.00 94.50 96 TYR A C 1
ATOM 793 O O . TYR A 1 96 ? 4.866 -7.418 -5.449 1.00 94.50 96 TYR A O 1
ATOM 801 N N . TRP A 1 97 ? 6.851 -8.151 -6.196 1.00 92.31 97 TRP A N 1
ATOM 802 C CA . TRP A 1 97 ? 7.522 -7.930 -4.918 1.00 92.31 97 TRP A CA 1
ATOM 803 C C . TRP A 1 97 ? 7.633 -6.455 -4.558 1.00 92.31 97 TRP A C 1
ATOM 805 O O . TRP A 1 97 ? 7.561 -6.124 -3.373 1.00 92.31 97 TRP A O 1
ATOM 815 N N . MET A 1 98 ? 7.754 -5.565 -5.547 1.00 93.94 98 MET A N 1
ATOM 816 C CA . MET A 1 98 ? 7.723 -4.136 -5.272 1.00 93.94 98 MET A CA 1
ATOM 817 C C . MET A 1 98 ? 6.363 -3.704 -4.725 1.00 93.94 98 MET A C 1
ATOM 819 O O . MET A 1 98 ? 6.309 -3.038 -3.694 1.00 93.94 98 MET A O 1
ATOM 823 N N . PHE A 1 99 ? 5.269 -4.110 -5.366 1.00 96.31 99 PHE A N 1
ATOM 824 C CA . PHE A 1 99 ? 3.925 -3.752 -4.917 1.00 96.31 99 PHE A CA 1
ATOM 825 C C . PHE A 1 99 ? 3.615 -4.365 -3.543 1.00 96.31 99 PHE A C 1
ATOM 827 O O . PHE A 1 99 ? 3.066 -3.688 -2.677 1.00 96.31 99 PHE A O 1
ATOM 834 N N . VAL A 1 100 ? 4.084 -5.589 -3.261 1.00 95.56 100 VAL A N 1
ATOM 835 C CA . VAL A 1 100 ? 3.992 -6.165 -1.905 1.00 95.56 100 VAL A CA 1
ATOM 836 C C . VAL A 1 100 ? 4.740 -5.317 -0.872 1.00 95.56 100 VAL A C 1
ATOM 838 O O . VAL A 1 100 ? 4.280 -5.197 0.262 1.00 95.56 100 VAL A O 1
ATOM 841 N N . ALA A 1 101 ? 5.885 -4.725 -1.219 1.00 92.50 101 ALA A N 1
ATOM 842 C CA . ALA A 1 101 ? 6.611 -3.856 -0.294 1.00 92.50 101 ALA A CA 1
ATOM 843 C C . ALA A 1 101 ? 5.847 -2.553 -0.001 1.00 92.50 101 ALA A C 1
ATOM 845 O O . ALA A 1 101 ? 5.873 -2.080 1.138 1.00 92.50 101 ALA A O 1
ATOM 846 N N . VAL A 1 102 ? 5.112 -2.020 -0.986 1.00 95.88 102 VAL A N 1
ATOM 847 C CA . VAL A 1 102 ? 4.247 -0.840 -0.819 1.00 95.88 102 VAL A CA 1
ATOM 848 C C . VAL A 1 102 ? 3.147 -1.079 0.216 1.00 95.88 102 VAL A C 1
ATOM 850 O O . VAL A 1 102 ? 2.740 -0.133 0.875 1.00 95.88 102 VAL A O 1
ATOM 853 N N . HIS A 1 103 ? 2.753 -2.323 0.509 1.00 96.19 103 HIS A N 1
ATOM 854 C CA . HIS A 1 103 ? 1.834 -2.609 1.623 1.00 96.19 103 HIS A CA 1
ATOM 855 C C . HIS A 1 103 ? 2.299 -2.042 2.981 1.00 96.19 103 HIS A C 1
ATOM 857 O O . HIS A 1 103 ? 1.500 -1.917 3.904 1.00 96.19 103 HIS A O 1
ATOM 863 N N . GLY A 1 104 ? 3.584 -1.717 3.150 1.00 94.06 104 GLY A N 1
ATOM 864 C CA . GLY A 1 104 ? 4.065 -1.042 4.355 1.00 94.06 104 GLY A CA 1
ATOM 865 C C . GLY A 1 104 ? 3.503 0.370 4.530 1.00 94.06 104 GLY A C 1
ATOM 866 O O . GLY A 1 104 ? 3.222 0.766 5.660 1.00 94.06 104 GLY A O 1
ATOM 867 N N . VAL A 1 105 ? 3.286 1.099 3.432 1.00 94.56 105 VAL A N 1
ATOM 868 C CA . VAL A 1 105 ? 2.889 2.519 3.462 1.00 94.56 105 VAL A CA 1
ATOM 869 C C . VAL A 1 105 ? 1.451 2.710 3.935 1.00 94.56 105 VAL A C 1
ATOM 871 O O . VAL A 1 105 ? 1.098 3.779 4.415 1.00 94.56 105 VAL A O 1
ATOM 874 N N . VAL A 1 106 ? 0.621 1.663 3.860 1.00 94.25 106 VAL A N 1
ATOM 875 C CA . VAL A 1 106 ? -0.783 1.750 4.276 1.00 94.25 106 VAL A CA 1
ATOM 876 C C . VAL A 1 106 ? -0.980 1.631 5.792 1.00 94.25 106 VAL A C 1
ATOM 878 O O . VAL A 1 106 ? -2.050 1.948 6.302 1.00 94.25 106 VAL A O 1
ATOM 881 N N . MET A 1 107 ? 0.025 1.154 6.539 1.00 92.44 107 MET A N 1
ATOM 882 C CA . MET A 1 107 ? -0.129 0.816 7.963 1.00 92.44 107 MET A CA 1
ATOM 883 C C . MET A 1 107 ? -0.649 1.963 8.849 1.00 92.44 107 MET A C 1
ATOM 885 O O . MET A 1 107 ? -1.451 1.667 9.737 1.00 92.44 107 MET A O 1
ATOM 889 N N . PRO A 1 108 ? -0.235 3.237 8.672 1.00 91.44 108 PRO A N 1
ATOM 890 C CA . PRO A 1 108 ? -0.768 4.347 9.464 1.00 91.44 108 PRO A CA 1
ATOM 891 C C . PRO A 1 108 ? -2.283 4.517 9.315 1.00 91.44 108 PRO A C 1
ATOM 893 O O . PRO A 1 108 ? -2.958 4.770 10.306 1.00 91.44 108 PRO A O 1
ATOM 896 N N . TYR A 1 109 ? -2.796 4.294 8.107 1.00 89.75 109 TYR A N 1
ATOM 897 C CA . TYR A 1 109 ? -4.194 4.482 7.718 1.00 89.75 109 TYR A CA 1
ATOM 898 C C . TYR A 1 109 ? -5.108 3.352 8.181 1.00 89.75 109 TYR A C 1
ATOM 900 O O . TYR A 1 109 ? -6.312 3.539 8.310 1.00 89.75 109 TYR A O 1
ATOM 908 N N . LEU A 1 110 ? -4.539 2.179 8.477 1.00 89.31 110 LEU A N 1
ATOM 909 C CA . LEU A 1 110 ? -5.323 1.066 9.001 1.00 89.31 110 LEU A CA 1
ATOM 910 C C . LEU A 1 110 ? -5.935 1.384 10.362 1.00 89.31 110 LEU A C 1
ATOM 912 O O . LEU A 1 110 ? -6.936 0.770 10.687 1.00 89.31 110 LEU A O 1
ATOM 916 N N . LYS A 1 111 ? -5.357 2.314 11.138 1.00 85.62 111 LYS A N 1
ATOM 917 C CA . LYS A 1 111 ? -5.800 2.657 12.501 1.00 85.62 111 LYS A CA 1
ATOM 918 C C . LYS A 1 111 ? -7.167 3.332 12.566 1.00 85.62 111 LYS A C 1
ATOM 920 O O . LYS A 1 111 ? -7.784 3.282 13.626 1.00 85.62 111 LYS A O 1
ATOM 925 N N . ASP A 1 112 ? -7.609 3.924 11.464 1.00 86.25 112 ASP A N 1
ATOM 926 C CA . ASP A 1 112 ? -8.873 4.659 11.395 1.00 86.25 112 ASP A CA 1
ATOM 927 C C . ASP A 1 112 ? -10.049 3.740 11.016 1.00 86.25 112 ASP A C 1
ATOM 929 O O . ASP A 1 112 ? -11.202 4.158 11.053 1.00 86.25 112 ASP A O 1
ATOM 933 N N . LEU A 1 113 ? -9.770 2.473 10.680 1.00 88.56 113 LEU A N 1
ATOM 934 C CA . LEU A 1 113 ? -10.793 1.487 10.342 1.00 88.56 113 LEU A CA 1
ATOM 935 C C . LEU A 1 113 ? -11.650 1.132 11.558 1.00 88.56 113 LEU A C 1
ATOM 937 O O . LEU A 1 113 ? -11.142 0.919 12.665 1.00 88.56 113 LEU A O 1
ATOM 941 N N . THR A 1 114 ? -12.950 0.952 11.331 1.00 91.12 114 THR A N 1
ATOM 942 C CA . THR A 1 114 ? -13.812 0.332 12.340 1.00 91.12 114 THR A CA 1
ATOM 943 C C . THR A 1 114 ? -13.457 -1.152 12.529 1.00 91.12 114 THR A C 1
ATOM 945 O O . THR A 1 114 ? -12.793 -1.776 11.696 1.00 91.12 114 THR A O 1
ATOM 948 N N . ALA A 1 115 ? -13.926 -1.759 13.624 1.00 93.38 115 ALA A N 1
ATOM 949 C CA . ALA A 1 115 ? -13.682 -3.178 13.899 1.00 93.38 115 ALA A CA 1
ATOM 950 C C . ALA A 1 115 ? -14.250 -4.113 12.811 1.00 93.38 115 ALA A C 1
ATOM 952 O O . ALA A 1 115 ? -13.667 -5.163 12.531 1.00 93.38 115 ALA A O 1
ATOM 953 N N . GLU A 1 116 ? -15.375 -3.734 12.197 1.00 92.56 116 GLU A N 1
ATOM 954 C CA . GLU A 1 116 ? -15.986 -4.466 11.083 1.00 92.56 116 GLU A CA 1
ATOM 955 C C . GLU A 1 116 ? -15.100 -4.392 9.836 1.00 92.56 116 GLU A C 1
ATOM 957 O O . GLU A 1 116 ? -14.704 -5.421 9.292 1.00 92.56 116 GLU A O 1
ATOM 962 N N . GLU A 1 117 ? -14.662 -3.192 9.465 1.00 91.62 117 GLU A N 1
ATOM 963 C CA . GLU A 1 117 ? -13.804 -2.987 8.297 1.00 91.62 117 GLU A CA 1
ATOM 964 C C . GLU A 1 117 ? -12.444 -3.667 8.448 1.00 91.62 117 GLU A C 1
ATOM 966 O O . GLU A 1 117 ? -11.949 -4.303 7.517 1.00 91.62 117 GLU A O 1
ATOM 971 N N . ALA A 1 118 ? -11.846 -3.593 9.641 1.00 93.38 118 ALA A N 1
ATOM 972 C CA . ALA A 1 118 ? -10.600 -4.284 9.935 1.00 93.38 118 ALA A CA 1
ATOM 973 C C . ALA A 1 118 ? -10.755 -5.809 9.815 1.00 93.38 118 ALA A C 1
ATOM 975 O O . ALA A 1 118 ? -9.838 -6.487 9.343 1.00 93.38 118 ALA A O 1
ATOM 976 N N . ARG A 1 119 ? -11.909 -6.361 10.216 1.00 94.94 119 ARG A N 1
ATOM 977 C CA . ARG A 1 119 ? -12.218 -7.792 10.101 1.00 94.94 119 ARG A CA 1
ATOM 978 C C . ARG A 1 119 ? -12.400 -8.218 8.648 1.00 94.94 119 ARG A C 1
ATOM 980 O O . ARG A 1 119 ? -11.815 -9.231 8.256 1.00 94.94 119 ARG A O 1
ATOM 987 N N . ASP A 1 120 ? -13.149 -7.454 7.864 1.00 93.81 120 ASP A N 1
ATOM 988 C CA . ASP A 1 120 ? -13.387 -7.736 6.446 1.00 93.81 120 ASP A CA 1
ATOM 989 C C . ASP A 1 120 ? -12.087 -7.669 5.645 1.00 93.81 120 ASP A C 1
ATOM 991 O O . ASP A 1 120 ? -11.741 -8.603 4.913 1.00 93.81 120 ASP A O 1
ATOM 995 N N . LEU A 1 121 ? 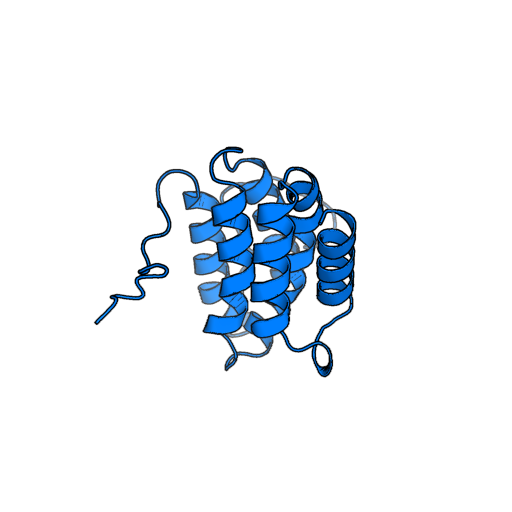-11.301 -6.613 5.870 1.00 93.88 121 LEU A N 1
ATOM 996 C CA . LEU A 1 121 ? -10.004 -6.434 5.231 1.00 93.88 121 LEU A CA 1
ATOM 997 C C . LEU A 1 121 ? -9.026 -7.542 5.638 1.00 93.88 121 LEU A C 1
ATOM 999 O O . LEU A 1 121 ? -8.323 -8.084 4.787 1.00 93.88 121 LEU A O 1
ATOM 1003 N N . GLN A 1 122 ? -9.009 -7.946 6.916 1.00 94.94 122 GLN A N 1
ATOM 1004 C CA . GLN A 1 122 ? -8.203 -9.078 7.389 1.00 94.94 122 GLN A CA 1
ATOM 1005 C C . GLN A 1 122 ? -8.597 -10.377 6.677 1.00 94.94 122 GLN A C 1
ATOM 1007 O O . GLN A 1 122 ? -7.717 -11.114 6.222 1.00 94.94 122 GLN A O 1
ATOM 1012 N N . TRP A 1 123 ? -9.899 -10.670 6.599 1.00 94.94 123 TRP A N 1
ATOM 1013 C CA . TRP A 1 123 ? -10.412 -11.885 5.969 1.00 94.94 123 TRP A CA 1
ATOM 1014 C C . TRP A 1 123 ? -10.021 -11.951 4.494 1.00 94.94 123 TRP A C 1
ATOM 1016 O O . TRP A 1 123 ? -9.452 -12.954 4.051 1.00 94.94 123 TRP A O 1
ATOM 1026 N N . TRP A 1 124 ? -10.258 -10.867 3.752 1.00 95.69 124 TRP A N 1
ATOM 1027 C CA . TRP A 1 124 ? -9.894 -10.786 2.342 1.00 95.69 124 TRP A CA 1
ATOM 1028 C C . TRP A 1 124 ? -8.378 -10.918 2.156 1.00 95.69 124 TRP A C 1
ATOM 1030 O O . TRP A 1 124 ? -7.916 -11.711 1.334 1.00 95.69 124 TRP A O 1
ATOM 1040 N N . TYR A 1 125 ? -7.585 -10.220 2.972 1.00 95.75 125 TYR A N 1
ATOM 1041 C CA . TYR A 1 125 ? -6.132 -10.206 2.839 1.00 95.75 125 TYR A CA 1
ATOM 1042 C C . TYR A 1 125 ? -5.505 -11.579 3.100 1.00 95.75 125 TYR A C 1
ATOM 1044 O O . TYR A 1 125 ? -4.652 -12.024 2.335 1.00 95.75 125 TYR A O 1
ATOM 1052 N N . GLU A 1 126 ? -5.928 -12.287 4.152 1.00 95.44 126 GLU A N 1
ATOM 1053 C CA . GLU A 1 126 ? -5.417 -13.632 4.453 1.00 95.44 126 GLU A CA 1
ATOM 1054 C C . GLU A 1 126 ? -5.863 -14.682 3.423 1.00 95.44 126 GLU A C 1
ATOM 1056 O O . GLU A 1 126 ? -5.149 -15.669 3.219 1.00 95.44 126 GLU A O 1
ATOM 1061 N N . ARG A 1 127 ? -7.003 -14.468 2.751 1.00 95.69 127 ARG A N 1
ATOM 1062 C CA . ARG A 1 127 ? -7.457 -15.294 1.623 1.00 95.69 127 ARG A CA 1
ATOM 1063 C C . ARG A 1 127 ? -6.625 -15.045 0.362 1.00 95.69 127 ARG A C 1
ATOM 1065 O O . ARG A 1 127 ? -6.289 -15.999 -0.336 1.00 95.69 127 ARG A O 1
ATOM 1072 N N . SER A 1 128 ? -6.287 -13.788 0.082 1.00 95.94 128 SER A N 1
ATOM 1073 C CA . SER A 1 128 ? -5.515 -13.378 -1.099 1.00 95.94 128 SER A CA 1
ATOM 1074 C C . SER A 1 128 ? -4.012 -13.651 -0.969 1.00 95.94 128 SER A C 1
ATOM 1076 O O . SER A 1 128 ? -3.359 -13.987 -1.958 1.00 95.94 128 SER A O 1
ATOM 1078 N N . TYR A 1 129 ? -3.475 -13.546 0.251 1.00 95.38 129 TYR A N 1
ATOM 1079 C CA . TYR A 1 129 ? -2.065 -13.748 0.590 1.00 95.38 129 TYR A CA 1
ATOM 1080 C C . TYR A 1 129 ? -1.923 -14.827 1.676 1.00 95.38 129 TYR A C 1
ATOM 1082 O O . TYR A 1 129 ? -1.915 -14.509 2.875 1.00 95.38 129 TYR A O 1
ATOM 1090 N N . PRO A 1 130 ? -1.788 -16.111 1.289 1.00 93.62 130 PRO A N 1
ATOM 1091 C CA . PRO A 1 130 ? -1.733 -17.222 2.230 1.00 93.62 130 PRO A CA 1
ATOM 1092 C C . PRO A 1 130 ? -0.609 -17.062 3.254 1.00 93.62 130 PRO A C 1
ATOM 1094 O O . PRO A 1 130 ? 0.534 -16.759 2.916 1.00 93.62 130 PRO A O 1
ATOM 1097 N N . ARG A 1 131 ? -0.902 -17.351 4.527 1.00 92.75 131 ARG A N 1
ATOM 1098 C CA . ARG A 1 131 ? 0.029 -17.161 5.659 1.00 92.75 131 ARG A CA 1
ATOM 1099 C C . ARG A 1 131 ? 1.438 -17.731 5.437 1.00 92.75 131 ARG A C 1
ATOM 1101 O O . ARG A 1 131 ? 2.409 -17.175 5.945 1.00 92.75 131 ARG A O 1
ATOM 1108 N N . ARG A 1 132 ? 1.548 -18.848 4.714 1.00 92.81 132 ARG A N 1
ATOM 1109 C CA . ARG A 1 132 ? 2.816 -19.550 4.438 1.00 92.81 132 ARG A CA 1
ATOM 1110 C C . ARG A 1 132 ? 3.748 -18.741 3.530 1.00 92.81 132 ARG A C 1
ATOM 1112 O O . ARG A 1 132 ? 4.960 -18.877 3.636 1.00 92.81 132 ARG A O 1
ATOM 1119 N N . GLU A 1 133 ? 3.171 -17.883 2.698 1.00 89.81 133 GLU A N 1
ATOM 1120 C CA . GLU A 1 133 ? 3.847 -17.075 1.677 1.00 89.81 133 GLU A CA 1
ATOM 1121 C C . GLU A 1 133 ? 4.004 -15.611 2.111 1.00 89.81 133 GLU A C 1
ATOM 1123 O O . GLU A 1 133 ? 4.713 -14.842 1.466 1.00 89.81 133 GLU A O 1
ATOM 1128 N N . GLN A 1 134 ? 3.376 -15.219 3.226 1.00 93.94 134 GLN A N 1
ATOM 1129 C CA . GLN A 1 134 ? 3.425 -13.847 3.716 1.00 93.94 134 GLN A CA 1
ATOM 1130 C C . GLN A 1 134 ? 4.842 -13.424 4.108 1.00 93.94 134 GLN A C 1
ATOM 1132 O O . GLN A 1 134 ? 5.489 -14.047 4.965 1.00 93.94 134 GLN A O 1
ATOM 1137 N N . THR A 1 135 ? 5.263 -12.287 3.560 1.00 94.31 135 THR A N 1
ATOM 1138 C CA . THR A 1 135 ? 6.490 -11.579 3.938 1.00 94.31 135 THR A CA 1
ATOM 1139 C C . THR A 1 135 ? 6.341 -10.888 5.304 1.00 94.31 135 THR A C 1
ATOM 1141 O O . THR A 1 135 ? 5.230 -10.779 5.840 1.00 94.31 135 THR A O 1
ATOM 1144 N N . PRO A 1 136 ? 7.434 -10.375 5.905 1.00 94.81 136 PRO A N 1
ATOM 1145 C CA . PRO A 1 136 ? 7.356 -9.665 7.181 1.00 94.81 136 PRO A CA 1
ATOM 1146 C C . PRO A 1 136 ? 6.392 -8.471 7.183 1.00 94.81 136 PRO A C 1
ATOM 1148 O O . PRO A 1 136 ? 5.697 -8.273 8.179 1.00 94.81 136 PRO A O 1
ATOM 1151 N N . VAL A 1 137 ? 6.307 -7.701 6.089 1.00 93.31 137 VAL A N 1
ATOM 1152 C CA . VAL A 1 137 ? 5.394 -6.546 6.007 1.00 93.31 137 VAL A CA 1
ATOM 1153 C C . VAL A 1 137 ? 3.932 -6.994 6.029 1.00 93.31 137 VAL A C 1
ATOM 1155 O O . VAL A 1 137 ? 3.133 -6.454 6.790 1.00 93.31 137 VAL A O 1
ATOM 1158 N N . GLN A 1 138 ? 3.609 -8.072 5.314 1.00 96.00 138 GLN A N 1
ATOM 1159 C CA . GLN A 1 138 ? 2.264 -8.647 5.267 1.00 96.00 138 GLN A CA 1
ATOM 1160 C C . GLN A 1 138 ? 1.855 -9.231 6.624 1.00 96.00 138 GLN A C 1
ATOM 1162 O O . GLN A 1 138 ? 0.740 -9.017 7.090 1.00 96.00 138 GLN A O 1
ATOM 1167 N N . ARG A 1 139 ? 2.782 -9.904 7.321 1.00 96.50 139 ARG A N 1
ATOM 1168 C CA . ARG A 1 139 ? 2.526 -10.417 8.677 1.00 96.50 139 ARG A CA 1
ATOM 1169 C C . ARG A 1 139 ? 2.273 -9.292 9.677 1.00 96.50 139 ARG A C 1
ATOM 1171 O O . ARG A 1 139 ? 1.398 -9.430 10.528 1.00 96.50 139 ARG A O 1
ATOM 1178 N N . ARG A 1 140 ? 3.027 -8.188 9.590 1.00 95.31 140 ARG A N 1
ATOM 1179 C CA . ARG A 1 140 ? 2.820 -7.001 10.440 1.00 95.31 140 ARG A CA 1
ATOM 1180 C C . ARG A 1 140 ? 1.457 -6.364 10.184 1.00 95.31 140 ARG A C 1
ATOM 1182 O O . ARG A 1 140 ? 0.761 -6.054 11.143 1.00 95.31 140 ARG A O 1
ATOM 1189 N N . LEU A 1 141 ? 1.070 -6.238 8.919 1.00 95.44 141 LEU A N 1
ATOM 1190 C CA . LEU A 1 141 ? -0.234 -5.733 8.494 1.00 95.44 141 LEU A CA 1
ATOM 1191 C C . LEU A 1 141 ? -1.373 -6.592 9.054 1.00 95.44 141 LEU A C 1
ATOM 1193 O O . LEU A 1 141 ? -2.250 -6.079 9.741 1.00 95.44 141 LEU A O 1
ATOM 1197 N N . VAL A 1 142 ? -1.318 -7.914 8.866 1.00 95.62 142 VAL A N 1
ATOM 1198 C CA . VAL A 1 142 ? -2.329 -8.836 9.412 1.00 95.62 142 VAL A CA 1
ATOM 1199 C C . VAL A 1 142 ? -2.380 -8.768 10.940 1.00 95.62 142 VAL A C 1
ATOM 1201 O O . VAL A 1 142 ? -3.458 -8.815 11.530 1.00 95.62 142 VAL A O 1
ATOM 1204 N N . ALA A 1 143 ? -1.228 -8.653 11.604 1.00 95.44 143 ALA A N 1
ATOM 1205 C CA . ALA A 1 143 ? -1.176 -8.497 13.054 1.00 95.44 143 ALA A CA 1
ATOM 1206 C C . ALA A 1 143 ? -1.799 -7.174 13.525 1.00 95.44 143 ALA A C 1
ATOM 1208 O O . ALA A 1 143 ? -2.411 -7.157 14.590 1.00 95.44 143 ALA A O 1
ATOM 1209 N N . LEU A 1 144 ? -1.659 -6.091 12.753 1.00 95.25 144 LEU A N 1
ATOM 1210 C CA . LEU A 1 144 ? -2.299 -4.810 13.037 1.00 95.25 144 LEU A CA 1
ATOM 1211 C C . LEU A 1 144 ? -3.822 -4.926 12.920 1.00 95.25 144 LEU A C 1
ATOM 1213 O O . LEU A 1 144 ? -4.508 -4.642 13.894 1.00 95.25 144 LEU A O 1
ATOM 1217 N N . LEU A 1 145 ? -4.336 -5.461 11.808 1.00 94.38 145 LEU A N 1
ATOM 1218 C CA . LEU A 1 145 ? -5.780 -5.660 11.612 1.00 94.38 145 LEU A CA 1
ATOM 1219 C C . LEU A 1 145 ? -6.398 -6.543 12.710 1.00 94.38 145 LEU A C 1
ATOM 1221 O O . LEU A 1 145 ? -7.456 -6.239 13.251 1.00 94.38 145 LEU A O 1
ATOM 1225 N N . LYS A 1 146 ? -5.698 -7.606 13.130 1.00 94.38 146 LYS A N 1
ATOM 1226 C CA . LYS A 1 146 ? -6.160 -8.495 14.213 1.00 94.38 146 LYS A CA 1
ATOM 1227 C C . LYS A 1 146 ? -6.256 -7.835 15.585 1.00 94.38 146 LYS A C 1
ATOM 1229 O O . LYS A 1 146 ? -6.943 -8.386 16.440 1.00 94.38 146 LYS A O 1
ATOM 1234 N N . LYS A 1 147 ? -5.554 -6.726 15.820 1.00 93.69 147 LYS A N 1
ATOM 1235 C CA . LYS A 1 147 ? -5.640 -5.968 17.079 1.00 93.69 147 LYS A CA 1
ATOM 1236 C C . LYS A 1 147 ? -6.838 -5.021 17.119 1.00 93.69 147 LYS A C 1
ATOM 1238 O O . LYS A 1 147 ? -7.169 -4.553 18.198 1.00 93.69 147 LYS A O 1
ATOM 1243 N N . MET A 1 148 ? -7.431 -4.725 15.965 1.00 88.94 148 MET A N 1
ATOM 1244 C CA . MET A 1 148 ? -8.498 -3.733 15.817 1.00 88.94 148 MET A CA 1
ATOM 1245 C C . MET A 1 148 ? -9.908 -4.334 15.801 1.00 88.94 148 MET A C 1
ATOM 1247 O O . MET A 1 148 ? -10.884 -3.598 15.886 1.00 88.94 148 MET A O 1
ATOM 1251 N N . ARG A 1 149 ? -10.005 -5.657 15.652 1.00 70.44 149 ARG A N 1
ATOM 1252 C CA . ARG A 1 149 ? -11.256 -6.407 15.465 1.00 70.44 149 ARG A CA 1
ATOM 1253 C C . ARG A 1 149 ? -11.944 -6.848 16.755 1.00 70.44 149 ARG A C 1
ATOM 1255 O O . ARG A 1 149 ? -11.231 -6.984 17.775 1.00 70.44 149 ARG A O 1
#

Foldseek 3Di:
DDDPPPDPDCDPCPQLVQLVVLLVQVVVLLPDDPVPRDQRDRPCPDDDDPDRDPSLVVSLVSNLVSLVRRDLVCNLVSLVVLLCQLVVVVVPVVSNVSSLVSNLSSLVSLVVDALVSLVVCLVVLCVSQPPVRDDPSSVVSNVSSVVRD

Sequence (149 aa):
MEENTLWPGSWRENDMEELLRLYREYLEQAALPQNQKRPFQGAYGLIGGPAPNSFHQQFVQQVEAALAQVPETERREAVEYIFHQPLEHKRNPTVYWMFVAVHGVVMPYLKDLTAEEARDLQWWYERSYPRREQTPVQRRLVALLKKMR

Radius of gyration: 16.16 Å; Cα contacts (8 Å, |Δi|>4): 109; chains: 1; bounding box: 52×38×37 Å

pLDDT: mean 81.97, std 18.23, range [33.12, 96.5]

Secondary structure (DSSP, 8-state):
--------S---TTTSHHHHHHHHHHHHHHHS-GGGPPP---S-TT---SS---HHHHHHHHHHHHHHHS-GGGHHHHHHHHHHHHHHTTT-HHHHHHHHHHTTTTTTGGGGS-HHHHHHHHHHHHHHS-TTT--HHHHHHHHHHHHH-